Protein AF-A0A1G3LMP5-F1 (afdb_monomer_lite)

Sequence (86 aa):
MEEFLSGAYRETLPSGSVFPTLVIWWTDSGKTQKILQKMITFDGIKRVTSLSWTAYKIDGITAGATVTDTIVYSGVFEIARTRTVT

Secondary structure (DSSP, 8-state):
--PPSTT-EEEEESTT-SS-SEEEEESSTT--SEEEEEEEEE-TTS-EEEEEEEEE-TTSSSEEEEEEEEEEEETTEEEEEEEEE-

Radius of gyration: 14.33 Å; chains: 1; bounding box: 34×31×37 Å

pLDDT: mean 93.2, std 10.2, range [45.69, 98.56]

Foldseek 3Di:
DPDDPPAWDWDFPPPPDPQTQKIWIASHPVRQATQKMWGFDADPVGDTQKIKMFGADPNRPHTDKMKMKGFDDDPVDTDDIDIDMD

Structure (mmCIF, N/CA/C/O backbone):
data_AF-A0A1G3LMP5-F1
#
_entry.id   AF-A0A1G3LMP5-F1
#
loop_
_atom_site.group_PDB
_atom_site.id
_atom_site.type_symbol
_atom_site.label_atom_id
_atom_site.label_alt_id
_atom_site.label_comp_id
_atom_site.label_asym_id
_atom_site.label_entity_id
_atom_site.label_seq_id
_atom_site.pdbx_PDB_ins_code
_atom_site.Cartn_x
_atom_site.Cartn_y
_atom_site.Cartn_z
_atom_site.occupancy
_atom_site.B_iso_or_equiv
_atom_site.auth_seq_id
_atom_site.auth_comp_id
_atom_site.auth_asym_id
_atom_site.auth_atom_id
_atom_site.pdbx_PDB_model_num
ATOM 1 N N . MET A 1 1 ? -15.630 7.297 -7.682 1.00 45.69 1 MET A N 1
ATOM 2 C CA . MET A 1 1 ? -15.188 7.612 -6.312 1.00 45.69 1 MET A CA 1
ATOM 3 C C . MET A 1 1 ? -15.247 6.303 -5.545 1.00 45.69 1 MET A C 1
ATOM 5 O O . MET A 1 1 ? -16.241 5.604 -5.673 1.00 45.69 1 MET A O 1
ATOM 9 N N . GLU A 1 2 ? -14.162 5.885 -4.897 1.00 52.53 2 GLU A N 1
ATOM 10 C CA . GLU A 1 2 ? -14.164 4.691 -4.038 1.00 52.53 2 GLU A CA 1
ATOM 11 C C . GLU A 1 2 ? -14.836 5.109 -2.720 1.00 52.53 2 GLU A C 1
ATOM 13 O O . GLU A 1 2 ? -14.207 5.745 -1.874 1.00 52.53 2 GLU 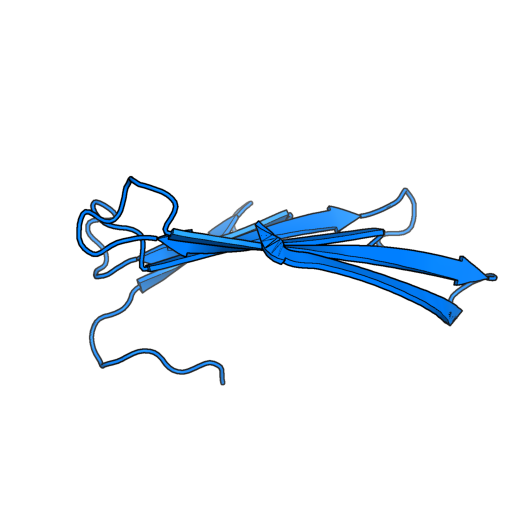A O 1
ATOM 18 N N . GLU A 1 3 ? -16.152 4.911 -2.626 1.00 52.44 3 GLU A N 1
ATOM 19 C CA . GLU A 1 3 ? -16.983 5.460 -1.548 1.00 52.44 3 GLU A CA 1
ATOM 20 C C . GLU A 1 3 ? -17.096 4.484 -0.373 1.00 52.44 3 GLU A C 1
ATOM 22 O O . GLU A 1 3 ? -17.550 3.351 -0.520 1.00 52.44 3 GLU A O 1
ATOM 27 N N . PHE A 1 4 ? -16.675 4.947 0.804 1.00 66.75 4 PHE A N 1
ATOM 28 C CA . PHE A 1 4 ? -16.948 4.308 2.090 1.00 66.75 4 PHE A CA 1
ATOM 29 C C . PHE A 1 4 ? -18.220 4.909 2.698 1.00 66.75 4 PHE A C 1
ATOM 31 O O . PHE A 1 4 ? -18.621 6.014 2.326 1.00 66.75 4 PHE A O 1
ATOM 38 N N . LEU A 1 5 ? -18.841 4.193 3.644 1.00 63.47 5 LEU A N 1
ATOM 39 C CA . LEU A 1 5 ? -19.988 4.695 4.408 1.00 63.47 5 LEU A CA 1
ATOM 40 C C . LEU A 1 5 ? -19.700 6.102 4.969 1.00 63.47 5 LEU A C 1
ATOM 42 O O . LEU A 1 5 ? -18.559 6.431 5.307 1.00 63.47 5 LEU A O 1
ATOM 46 N N . SER A 1 6 ? -20.742 6.932 5.059 1.00 69.00 6 SER A N 1
ATOM 47 C CA . SER A 1 6 ? -20.646 8.320 5.523 1.00 69.00 6 SER A CA 1
ATOM 48 C C . SER A 1 6 ? -19.876 8.423 6.845 1.00 69.00 6 SER A C 1
ATOM 50 O O . SER A 1 6 ? -20.239 7.755 7.812 1.00 69.00 6 SER A O 1
ATOM 52 N N . GLY A 1 7 ? -18.846 9.271 6.891 1.00 79.62 7 GLY A N 1
ATOM 53 C CA . GLY A 1 7 ? -18.015 9.503 8.082 1.00 79.62 7 GLY A CA 1
ATOM 54 C C . GLY A 1 7 ? -16.537 9.166 7.889 1.00 79.62 7 GLY A C 1
ATOM 55 O O . GLY A 1 7 ? -15.696 9.767 8.555 1.00 79.62 7 GLY A O 1
ATOM 56 N N . 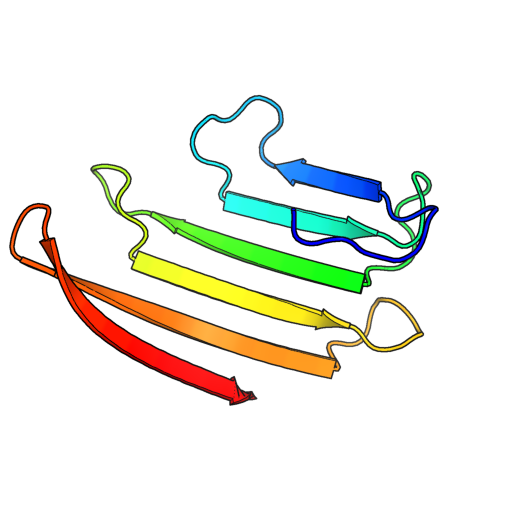ALA A 1 8 ? -16.210 8.300 6.924 1.00 90.12 8 ALA A N 1
ATOM 57 C CA . ALA A 1 8 ? -14.826 7.933 6.653 1.00 90.12 8 ALA A CA 1
ATOM 58 C C . ALA A 1 8 ? -13.969 9.149 6.258 1.00 90.12 8 ALA A C 1
ATOM 60 O O . ALA A 1 8 ? -14.349 9.960 5.408 1.00 90.12 8 ALA A O 1
ATOM 61 N N . TYR A 1 9 ? -12.775 9.247 6.839 1.00 93.12 9 TYR A N 1
ATOM 62 C CA . TYR A 1 9 ? -11.829 10.325 6.570 1.00 93.12 9 TYR A CA 1
ATOM 63 C C . TYR A 1 9 ? -10.672 9.823 5.710 1.00 93.12 9 TYR A C 1
ATOM 65 O O . TYR A 1 9 ? -9.952 8.897 6.086 1.00 93.12 9 TYR A O 1
ATOM 73 N N . ARG A 1 10 ? -10.462 10.454 4.551 1.00 94.44 10 ARG A N 1
ATOM 74 C CA . ARG A 1 10 ? -9.354 10.128 3.648 1.00 94.44 10 ARG A CA 1
ATOM 75 C C . ARG A 1 10 ? -8.161 11.042 3.908 1.00 94.44 10 ARG A C 1
ATOM 77 O O . ARG A 1 10 ? -8.225 12.247 3.687 1.00 94.44 10 ARG A O 1
ATOM 84 N N . GLU A 1 11 ? -7.039 10.441 4.267 1.00 95.69 11 GLU A N 1
ATOM 85 C CA . GLU A 1 11 ? -5.747 11.096 4.413 1.00 95.69 11 GLU A CA 1
ATOM 86 C C . GLU A 1 11 ? -4.825 10.730 3.246 1.00 95.69 11 GLU A C 1
ATOM 88 O O . GLU A 1 11 ? -4.704 9.563 2.885 1.00 95.69 11 GLU A O 1
ATOM 93 N N . THR A 1 12 ? -4.169 11.721 2.640 1.00 96.94 12 THR A N 1
ATOM 94 C CA . THR A 1 12 ? -3.206 11.520 1.546 1.00 96.94 12 THR A CA 1
ATOM 95 C C . THR A 1 12 ? -1.851 12.078 1.961 1.00 96.94 12 THR A C 1
ATOM 97 O O . THR A 1 12 ? -1.756 13.242 2.349 1.00 96.94 12 THR A O 1
ATOM 100 N N . LEU A 1 13 ? -0.812 11.245 1.893 1.00 96.69 13 LEU A N 1
ATOM 101 C CA . LEU A 1 13 ? 0.534 11.546 2.365 1.00 96.69 13 LEU A CA 1
ATOM 102 C C . LEU A 1 13 ? 1.587 11.272 1.267 1.00 96.69 13 LEU A C 1
ATOM 104 O O . LEU A 1 13 ? 1.474 10.292 0.524 1.00 96.69 13 LEU A O 1
ATOM 108 N N . PRO A 1 14 ? 2.642 12.102 1.173 1.00 97.56 14 PRO A N 1
ATOM 109 C CA . PRO A 1 14 ? 2.808 13.383 1.866 1.00 97.56 14 PRO A CA 1
ATOM 110 C C . PRO A 1 14 ? 1.731 14.403 1.462 1.00 97.56 14 PRO A C 1
ATOM 112 O O . PRO A 1 14 ? 1.269 14.401 0.319 1.00 97.56 14 PRO A O 1
ATOM 115 N N . SER A 1 15 ? 1.318 15.259 2.401 1.00 95.25 15 SER A N 1
ATOM 116 C CA . SER A 1 15 ? 0.284 16.269 2.140 1.00 95.25 15 SER A CA 1
ATOM 117 C C . SER A 1 15 ? 0.714 17.204 1.005 1.00 95.25 15 SER A C 1
ATOM 119 O O . SER A 1 15 ? 1.865 17.635 0.957 1.00 95.25 15 SER A O 1
ATOM 121 N N . GLY A 1 16 ? -0.196 17.481 0.069 1.00 92.88 16 GLY A N 1
ATOM 122 C CA . GLY A 1 16 ? 0.0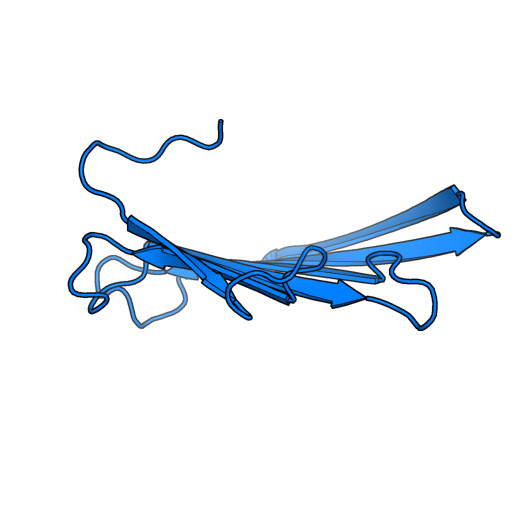75 18.312 -1.110 1.00 92.88 16 GLY A CA 1
ATOM 123 C C . GLY A 1 16 ? 0.917 17.645 -2.206 1.00 92.88 16 GLY A C 1
ATOM 124 O O . GLY A 1 16 ? 1.169 18.273 -3.232 1.00 92.88 16 GLY A O 1
ATOM 125 N N . SER A 1 17 ? 1.341 16.386 -2.039 1.00 93.94 17 SER A N 1
ATOM 126 C CA . SER A 1 17 ? 2.085 15.674 -3.083 1.00 93.94 17 SER A CA 1
ATOM 127 C C . SER A 1 17 ? 1.180 15.295 -4.255 1.00 93.94 17 SER A C 1
ATOM 129 O O . SER A 1 17 ? 0.156 14.635 -4.075 1.00 93.94 17 SER A O 1
ATOM 131 N N . VAL A 1 18 ? 1.609 15.630 -5.475 1.00 95.12 18 VAL A N 1
ATOM 132 C CA . VAL A 1 18 ? 0.979 15.151 -6.720 1.00 95.12 18 VAL A CA 1
ATOM 133 C C . VAL A 1 18 ? 1.251 13.662 -6.984 1.00 95.12 18 VAL A C 1
ATOM 135 O O . VAL A 1 18 ? 0.505 13.021 -7.717 1.00 95.12 18 VAL A O 1
ATOM 138 N N . PHE A 1 19 ? 2.278 13.094 -6.338 1.00 95.75 19 PHE A N 1
ATOM 139 C CA . PHE A 1 19 ? 2.595 11.661 -6.336 1.00 95.75 19 PHE A CA 1
ATOM 140 C C . PHE A 1 19 ? 2.585 11.146 -4.889 1.00 95.75 19 PHE A C 1
ATOM 142 O O . PHE A 1 19 ? 3.646 11.021 -4.265 1.00 95.75 19 PHE A O 1
ATOM 149 N N . PRO A 1 20 ? 1.402 10.930 -4.291 1.00 96.69 20 PRO A N 1
ATOM 150 C CA . PRO A 1 20 ? 1.313 10.446 -2.922 1.00 96.69 20 PRO A CA 1
ATOM 151 C C . PRO A 1 20 ? 1.805 9.002 -2.834 1.00 96.69 20 PRO A C 1
ATOM 153 O O . PRO A 1 20 ? 1.480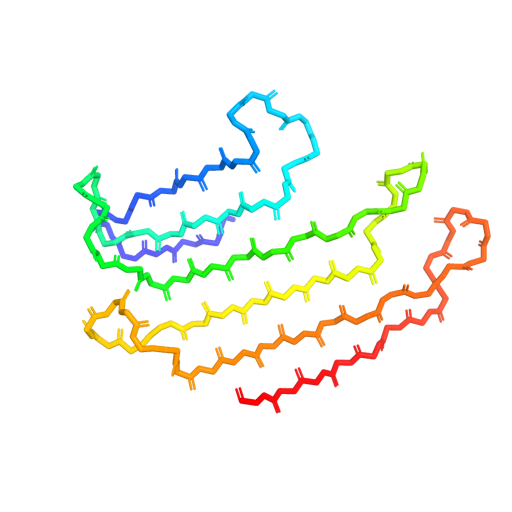 8.176 -3.684 1.00 96.69 20 PRO A O 1
ATOM 156 N N . THR A 1 21 ? 2.566 8.687 -1.791 1.00 98.12 21 THR A N 1
ATOM 157 C CA . THR A 1 21 ? 3.069 7.327 -1.535 1.00 98.12 21 THR A CA 1
ATOM 158 C C . THR A 1 21 ? 2.184 6.558 -0.564 1.00 98.12 21 THR A C 1
ATOM 160 O O . THR A 1 21 ? 2.330 5.344 -0.429 1.00 98.12 21 THR A O 1
ATOM 163 N N . LEU A 1 22 ? 1.253 7.246 0.102 1.00 98.06 22 LEU A N 1
ATOM 164 C CA . LEU A 1 22 ? 0.372 6.663 1.097 1.00 98.06 22 LEU A CA 1
ATOM 165 C C . LEU A 1 22 ? -0.997 7.349 1.067 1.00 98.06 22 LEU A C 1
ATOM 167 O O . LEU A 1 22 ? -1.101 8.574 1.095 1.00 98.06 22 LEU A O 1
ATOM 171 N N . VAL A 1 23 ? -2.059 6.553 1.025 1.00 97.19 23 VAL A N 1
ATOM 172 C CA . VAL A 1 23 ? -3.435 7.015 1.227 1.00 97.19 23 VAL A CA 1
ATOM 173 C C . VAL A 1 23 ? -4.062 6.133 2.291 1.00 97.19 23 VAL A C 1
ATOM 175 O O . VAL A 1 23 ? -4.002 4.911 2.185 1.00 97.19 23 VAL A O 1
ATOM 178 N N . ILE A 1 24 ? -4.638 6.736 3.321 1.00 96.69 24 ILE A N 1
ATOM 179 C CA . ILE A 1 24 ? -5.277 6.017 4.422 1.00 96.69 24 ILE A CA 1
ATOM 180 C C . ILE A 1 24 ? -6.729 6.461 4.497 1.00 96.69 24 ILE A C 1
ATOM 182 O O . ILE A 1 24 ? -7.022 7.655 4.475 1.00 96.69 24 ILE A O 1
ATOM 186 N N . TRP A 1 25 ? -7.633 5.498 4.591 1.00 95.69 25 TRP A N 1
ATOM 187 C CA . TRP A 1 25 ? -9.022 5.735 4.938 1.00 95.69 25 TRP A CA 1
ATOM 188 C C . TRP A 1 25 ? -9.214 5.341 6.392 1.00 95.69 25 TRP A C 1
ATOM 190 O O . TRP A 1 25 ? -8.941 4.203 6.776 1.00 95.69 25 TRP A O 1
ATOM 200 N N . TRP A 1 26 ? -9.664 6.298 7.185 1.00 94.81 26 TRP A N 1
ATOM 201 C CA . TRP A 1 26 ? -9.961 6.170 8.603 1.00 94.81 26 TRP A CA 1
ATOM 202 C C . TRP A 1 26 ? -11.473 6.146 8.813 1.00 94.81 26 TRP A C 1
ATOM 204 O O . TRP A 1 26 ? -12.217 6.638 7.964 1.00 94.81 26 TRP A O 1
ATOM 214 N N . THR A 1 27 ? -11.930 5.611 9.942 1.00 93.00 27 THR A N 1
ATOM 215 C CA . THR A 1 27 ? -13.351 5.644 10.335 1.00 93.00 27 THR A CA 1
ATOM 216 C C . THR A 1 27 ? -13.885 7.062 10.506 1.00 93.00 27 THR A C 1
ATOM 218 O O . THR A 1 27 ? -15.048 7.307 10.205 1.00 93.00 27 THR A O 1
ATOM 221 N N . ASP A 1 28 ? -13.029 7.983 10.950 1.00 92.19 28 ASP A N 1
ATOM 222 C CA . ASP A 1 28 ? -13.327 9.391 11.199 1.00 92.19 28 ASP A CA 1
ATOM 223 C C . ASP A 1 28 ? -12.041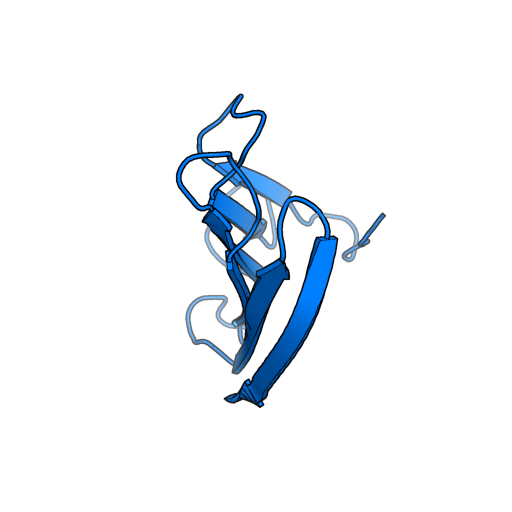 10.246 11.166 1.00 92.19 28 ASP A C 1
ATOM 225 O O . ASP A 1 28 ? -10.928 9.749 10.963 1.00 92.19 28 ASP A O 1
ATOM 229 N N . SER A 1 29 ? -12.181 11.560 11.365 1.00 92.69 29 SER A N 1
ATOM 230 C CA . SER A 1 29 ? -11.065 12.516 11.378 1.00 92.69 29 SER A CA 1
ATOM 231 C C . SER A 1 29 ? -10.160 12.430 12.615 1.00 92.69 29 SER A C 1
ATOM 233 O O . SER A 1 29 ? -9.106 13.071 12.628 1.00 92.69 29 SER A O 1
ATOM 235 N N . GLY A 1 30 ? -10.532 11.643 13.627 1.00 94.19 30 GLY A N 1
ATOM 236 C CA . GLY A 1 30 ? -9.716 11.329 14.798 1.00 94.19 30 GLY A CA 1
ATOM 237 C C . GLY A 1 30 ? -8.593 10.331 14.507 1.00 94.19 30 GLY A C 1
ATOM 238 O O . GLY A 1 30 ? -7.642 10.262 15.282 1.00 94.19 30 GLY A O 1
ATOM 239 N N . LYS A 1 31 ? -8.650 9.615 13.371 1.00 93.88 31 LYS A N 1
ATOM 240 C CA . LYS A 1 31 ? -7.565 8.758 12.846 1.00 93.88 31 LYS A CA 1
ATOM 241 C C . LYS A 1 31 ? -7.078 7.685 13.828 1.00 93.88 31 LYS A C 1
ATOM 243 O O . LYS A 1 31 ? -5.884 7.415 13.946 1.00 93.88 31 LYS A O 1
ATOM 248 N N . THR A 1 32 ? -8.004 7.065 14.547 1.00 93.62 32 THR A N 1
ATOM 249 C CA . THR A 1 32 ? -7.698 5.995 15.510 1.00 93.62 32 THR A CA 1
ATOM 250 C C . THR A 1 32 ? -7.814 4.610 14.883 1.00 93.62 32 THR A C 1
ATOM 252 O O . THR A 1 32 ? -7.017 3.730 15.197 1.00 93.62 32 THR A O 1
ATOM 255 N N . GLN A 1 33 ? -8.771 4.422 13.970 1.00 93.94 33 GLN A N 1
ATOM 256 C CA . GLN A 1 33 ? -9.065 3.139 13.336 1.00 93.94 33 GLN A CA 1
ATOM 257 C C . GLN A 1 33 ? -8.980 3.252 11.815 1.00 93.94 33 GLN A C 1
ATOM 259 O O . GLN A 1 33 ? -9.692 4.042 11.187 1.00 93.94 33 GLN A O 1
ATOM 264 N N . LYS A 1 34 ? -8.092 2.463 11.206 1.00 95.31 34 LYS A N 1
ATOM 265 C CA . LYS A 1 34 ? -7.977 2.380 9.749 1.00 95.31 34 LYS A CA 1
ATOM 266 C C . LYS A 1 34 ? -9.044 1.450 9.194 1.00 95.31 34 LYS A C 1
ATOM 268 O O . LYS A 1 34 ? -9.318 0.399 9.753 1.00 95.31 34 LYS A O 1
ATOM 273 N N . ILE A 1 35 ? -9.583 1.811 8.042 1.00 95.00 35 ILE A N 1
ATOM 274 C CA . ILE A 1 35 ? -10.423 0.940 7.220 1.00 95.00 35 ILE A CA 1
ATOM 275 C C . ILE A 1 35 ? -9.547 0.294 6.146 1.00 95.00 35 ILE A C 1
ATOM 277 O O . ILE A 1 35 ? -9.528 -0.923 5.965 1.00 95.00 35 ILE A O 1
ATOM 281 N N . LEU A 1 36 ? -8.791 1.135 5.440 1.00 96.12 36 LEU A N 1
ATOM 282 C CA . LEU A 1 36 ? -7.991 0.747 4.290 1.00 96.12 36 LEU A CA 1
ATOM 283 C C . LEU A 1 36 ? -6.731 1.607 4.232 1.00 96.12 36 LEU A C 1
ATOM 285 O O . LEU A 1 36 ? -6.755 2.797 4.543 1.00 96.12 36 LEU A O 1
ATOM 289 N N . GLN A 1 37 ? -5.634 1.018 3.783 1.00 97.12 37 GLN A N 1
ATOM 290 C CA . GLN A 1 37 ? -4.399 1.727 3.489 1.00 97.12 37 GLN A CA 1
ATOM 291 C C . GLN A 1 37 ? -3.915 1.341 2.098 1.00 97.12 37 GLN A C 1
ATOM 293 O O . GLN A 1 37 ? -3.843 0.163 1.772 1.00 97.12 37 GLN A O 1
ATOM 298 N N . LYS A 1 38 ? -3.543 2.336 1.302 1.00 97.94 38 LYS A N 1
ATOM 299 C CA . LYS A 1 38 ? -2.899 2.186 0.002 1.00 97.94 38 LYS A CA 1
ATOM 300 C C . LYS A 1 38 ? -1.474 2.707 0.092 1.00 97.94 38 LYS A C 1
ATOM 302 O O . LYS A 1 38 ? -1.284 3.893 0.343 1.00 97.94 38 LYS A O 1
ATOM 307 N N . MET A 1 39 ? -0.492 1.855 -0.158 1.00 98.31 39 MET A N 1
ATOM 308 C CA . MET A 1 39 ? 0.903 2.244 -0.355 1.00 98.31 39 MET A CA 1
ATOM 309 C C . MET A 1 39 ? 1.254 2.201 -1.838 1.00 98.31 39 MET A C 1
ATOM 311 O O . MET A 1 39 ? 0.868 1.273 -2.547 1.00 98.31 39 MET A O 1
ATOM 315 N N . ILE A 1 40 ? 1.975 3.219 -2.301 1.00 98.56 40 ILE A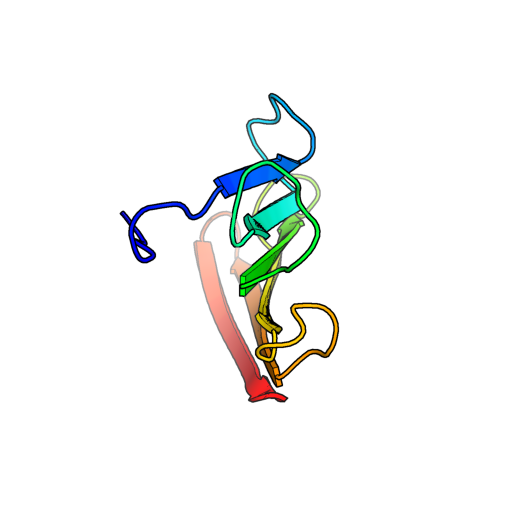 N 1
ATOM 316 C CA . ILE A 1 40 ? 2.373 3.382 -3.698 1.00 98.56 40 ILE A CA 1
ATOM 317 C C . ILE A 1 40 ? 3.881 3.596 -3.749 1.00 98.56 40 ILE A C 1
ATOM 319 O O . ILE A 1 40 ? 4.406 4.543 -3.161 1.00 98.56 40 ILE A O 1
ATOM 323 N N . THR A 1 41 ? 4.576 2.732 -4.479 1.00 98.25 41 THR A N 1
ATOM 324 C CA . THR A 1 41 ? 5.990 2.907 -4.806 1.00 98.25 41 THR A CA 1
ATOM 325 C C . THR A 1 41 ? 6.103 3.378 -6.241 1.00 98.25 41 THR A C 1
ATOM 327 O O . THR A 1 41 ? 5.456 2.830 -7.132 1.00 98.25 41 THR A O 1
ATOM 330 N N . PHE A 1 42 ? 6.946 4.382 -6.459 1.00 97.88 42 PHE A N 1
ATOM 331 C CA . PHE A 1 42 ? 7.250 4.896 -7.783 1.00 97.88 42 PHE A CA 1
ATOM 332 C C . PHE A 1 42 ? 8.723 4.684 -8.123 1.00 97.88 42 PHE A C 1
ATOM 334 O O . PHE A 1 42 ? 9.570 4.657 -7.230 1.00 97.88 42 PHE A O 1
ATOM 341 N N . ASP A 1 43 ? 9.038 4.600 -9.411 1.00 96.06 43 ASP A N 1
ATOM 342 C CA . ASP A 1 43 ? 10.415 4.658 -9.895 1.00 96.06 43 ASP A CA 1
ATOM 343 C C . ASP A 1 43 ? 10.951 6.099 -10.037 1.00 96.06 43 ASP A C 1
ATOM 345 O O . ASP A 1 43 ? 10.309 7.086 -9.656 1.00 96.06 43 ASP A O 1
ATOM 349 N N . GLY A 1 44 ? 12.153 6.224 -10.614 1.00 95.00 44 GLY A N 1
ATOM 350 C CA . GLY A 1 44 ? 12.834 7.503 -10.829 1.00 95.00 44 GLY A CA 1
ATOM 351 C C . GLY A 1 44 ? 12.093 8.488 -11.740 1.00 95.00 44 GLY A C 1
ATOM 352 O O . GLY A 1 44 ? 12.317 9.689 -11.614 1.00 95.00 44 GLY A O 1
ATOM 353 N N . ILE A 1 45 ? 11.181 8.016 -12.599 1.00 95.44 45 ILE A N 1
ATOM 354 C CA . ILE A 1 45 ? 10.365 8.862 -13.487 1.00 95.44 45 ILE A CA 1
ATOM 355 C C . ILE A 1 45 ? 8.887 8.902 -13.075 1.00 95.44 45 ILE A C 1
ATOM 357 O O . ILE A 1 45 ? 8.034 9.316 -13.854 1.00 95.44 45 ILE A O 1
ATOM 361 N N . LYS A 1 46 ? 8.584 8.512 -11.831 1.00 95.50 46 LYS A N 1
ATOM 362 C CA . LYS A 1 46 ? 7.246 8.563 -11.224 1.00 95.50 46 LYS A CA 1
ATOM 363 C C . LYS A 1 46 ? 6.208 7.625 -11.856 1.00 95.50 46 LYS A C 1
ATOM 365 O O . LYS A 1 46 ? 5.010 7.880 -11.744 1.00 95.50 46 LYS A O 1
ATOM 370 N N . ARG A 1 47 ? 6.631 6.496 -12.436 1.00 96.75 47 ARG A N 1
ATOM 371 C CA . ARG A 1 47 ? 5.723 5.372 -12.750 1.00 96.75 47 ARG A CA 1
ATOM 372 C C . ARG A 1 47 ? 5.531 4.509 -11.509 1.00 96.75 47 ARG A C 1
ATOM 374 O O . ARG A 1 47 ? 6.492 4.278 -10.779 1.00 96.75 47 ARG A O 1
ATOM 381 N N . VAL A 1 48 ? 4.313 4.026 -11.272 1.00 97.81 48 VAL A N 1
ATOM 382 C CA . VAL A 1 48 ? 4.010 3.143 -10.134 1.00 97.81 48 VAL A CA 1
ATOM 383 C C . VAL A 1 48 ? 4.643 1.777 -10.375 1.00 97.81 48 VAL A C 1
ATOM 385 O O . VAL A 1 48 ? 4.257 1.100 -11.312 1.00 97.81 48 VAL A O 1
ATOM 388 N N . THR A 1 49 ? 5.572 1.342 -9.533 1.00 98.06 49 THR A N 1
ATOM 389 C CA . THR A 1 49 ? 6.195 0.008 -9.630 1.00 98.06 49 THR A CA 1
ATOM 390 C C . THR A 1 49 ? 5.564 -1.005 -8.686 1.00 98.06 49 THR A C 1
ATOM 392 O O . THR A 1 49 ? 5.573 -2.202 -8.967 1.00 98.06 49 THR A O 1
ATOM 395 N N . SER A 1 50 ? 4.993 -0.535 -7.577 1.00 98.25 50 SER A N 1
ATOM 396 C CA . SER A 1 50 ? 4.272 -1.369 -6.622 1.00 98.25 50 SER A CA 1
ATOM 397 C C . SER A 1 50 ? 3.078 -0.622 -6.050 1.00 98.25 50 SER A C 1
ATOM 399 O O . SER A 1 50 ? 3.150 0.579 -5.771 1.00 98.25 50 SER A O 1
ATOM 401 N N . LEU A 1 51 ? 1.977 -1.345 -5.882 1.00 98.06 51 LEU A N 1
ATOM 402 C CA . LEU A 1 51 ? 0.758 -0.855 -5.269 1.00 98.06 51 LEU A CA 1
ATOM 403 C C . LEU A 1 51 ? 0.256 -1.880 -4.260 1.00 98.06 51 LEU A C 1
ATOM 405 O O . LEU A 1 51 ? -0.105 -2.988 -4.638 1.00 98.06 51 LEU A O 1
ATOM 409 N N . SER A 1 52 ? 0.197 -1.502 -2.989 1.00 98.12 52 SER A N 1
ATOM 410 C CA . SER A 1 52 ? -0.288 -2.379 -1.926 1.00 98.12 52 SER A CA 1
ATOM 411 C C . SER A 1 52 ? -1.525 -1.789 -1.269 1.00 98.12 52 SER A C 1
ATOM 413 O O . SER A 1 52 ? -1.518 -0.625 -0.876 1.00 98.12 52 SER A O 1
ATOM 415 N N . TRP A 1 53 ? -2.583 -2.584 -1.162 1.00 98.12 53 TRP A N 1
ATOM 416 C CA . TRP A 1 53 ? -3.817 -2.253 -0.466 1.00 98.12 53 TRP A CA 1
ATOM 417 C C . TRP A 1 53 ? -3.983 -3.183 0.726 1.00 98.12 53 TRP A C 1
ATOM 419 O O . TRP A 1 53 ? -4.140 -4.386 0.545 1.00 98.12 53 TRP A O 1
ATOM 429 N N . THR A 1 54 ? -3.991 -2.630 1.932 1.00 98.12 54 THR A N 1
ATOM 430 C CA . THR A 1 54 ? -4.216 -3.367 3.177 1.00 98.12 54 THR A CA 1
ATOM 431 C C . THR A 1 54 ? -5.557 -2.961 3.762 1.00 98.12 54 THR A C 1
ATOM 433 O O . THR A 1 54 ? -5.722 -1.819 4.195 1.00 98.12 54 THR A O 1
ATOM 436 N N . ALA A 1 55 ? -6.510 -3.891 3.777 1.00 96.81 55 ALA A N 1
ATOM 437 C CA . ALA A 1 55 ? -7.755 -3.750 4.522 1.00 96.81 55 ALA A CA 1
ATOM 438 C C . ALA A 1 55 ? -7.518 -4.168 5.975 1.00 96.81 55 ALA A C 1
ATOM 440 O O . ALA A 1 55 ? -6.864 -5.182 6.233 1.00 96.81 55 ALA A O 1
ATOM 441 N N . TYR A 1 56 ? -8.047 -3.401 6.921 1.00 96.12 56 TYR A N 1
ATOM 442 C CA . TYR A 1 56 ? -7.899 -3.671 8.351 1.00 96.12 56 TYR A CA 1
ATOM 443 C C . TYR A 1 56 ? -9.144 -4.353 8.917 1.00 96.12 56 TYR A C 1
ATOM 445 O O . TYR A 1 56 ? -10.243 -4.242 8.371 1.00 96.12 56 TYR A O 1
ATOM 453 N N . LYS A 1 57 ? -8.966 -5.092 10.015 1.00 95.06 57 LYS A N 1
ATOM 454 C CA . LYS A 1 57 ? -10.077 -5.634 10.806 1.00 95.06 57 LYS A CA 1
ATOM 455 C C . LYS A 1 57 ? -10.809 -4.502 11.535 1.00 95.06 57 LYS A C 1
ATOM 457 O O . LYS A 1 57 ? -10.378 -3.354 11.521 1.00 95.06 57 LYS A O 1
ATOM 462 N N . ILE A 1 58 ? -11.909 -4.838 12.212 1.00 90.94 58 ILE A N 1
ATOM 463 C CA . ILE A 1 58 ? -12.756 -3.867 12.927 1.00 90.94 58 ILE A CA 1
ATOM 464 C C . ILE A 1 58 ? -12.020 -3.089 14.032 1.00 90.94 58 ILE A C 1
ATOM 466 O O . ILE A 1 58 ? -12.451 -2.007 14.408 1.00 90.94 58 ILE A O 1
ATOM 470 N N . ASP A 1 59 ? -10.902 -3.615 14.540 1.00 91.62 59 ASP A N 1
ATOM 471 C CA . ASP A 1 59 ? -10.045 -2.906 15.496 1.00 91.62 59 ASP A CA 1
ATOM 472 C C . ASP A 1 59 ? -9.259 -1.740 14.865 1.00 91.62 59 ASP A C 1
ATOM 474 O O . ASP A 1 59 ? -8.708 -0.910 15.585 1.00 91.62 59 ASP A O 1
ATOM 478 N N . GLY A 1 60 ? -9.210 -1.666 13.531 1.00 89.69 60 GLY A N 1
ATOM 479 C CA . GLY A 1 60 ? -8.526 -0.640 12.755 1.00 89.69 60 GLY A CA 1
ATOM 480 C C . GLY A 1 60 ? -6.999 -0.661 12.838 1.00 89.69 60 GLY A C 1
ATOM 481 O O . GLY A 1 60 ? -6.357 0.278 12.361 1.00 89.69 60 GLY A O 1
ATOM 482 N N . ILE A 1 61 ? -6.416 -1.705 13.434 1.00 91.06 61 ILE A N 1
ATOM 483 C CA . ILE A 1 61 ? -4.972 -1.841 13.681 1.00 91.06 61 ILE A CA 1
ATOM 484 C C . ILE A 1 61 ? -4.452 -3.144 13.075 1.00 91.06 61 ILE A C 1
ATOM 486 O O . ILE A 1 61 ? -3.405 -3.156 12.425 1.00 91.06 61 ILE A O 1
ATOM 490 N N . THR A 1 62 ? -5.190 -4.238 13.237 1.00 94.44 62 THR A N 1
ATOM 491 C CA . THR A 1 62 ? -4.804 -5.548 12.725 1.00 94.44 62 THR A CA 1
ATOM 492 C C . THR A 1 62 ? -5.095 -5.621 11.231 1.00 94.44 62 THR A C 1
ATOM 494 O O . THR A 1 62 ? -6.236 -5.443 10.801 1.00 94.44 62 THR A O 1
ATOM 497 N N . ALA A 1 63 ? -4.078 -5.926 10.423 1.00 95.19 63 ALA A N 1
ATOM 498 C CA . ALA A 1 63 ? -4.273 -6.189 9.001 1.00 95.19 63 ALA A CA 1
ATOM 499 C C . ALA A 1 63 ? -5.195 -7.409 8.811 1.00 95.19 63 ALA A C 1
ATOM 501 O O . ALA A 1 63 ? -5.004 -8.459 9.427 1.00 95.19 63 ALA A O 1
ATOM 502 N N . GLY A 1 64 ? -6.230 -7.244 7.991 1.00 95.56 64 GLY A N 1
ATOM 503 C CA . GLY A 1 64 ? -7.152 -8.305 7.604 1.00 95.56 64 GLY A CA 1
ATOM 504 C C . GLY A 1 64 ? -6.658 -9.035 6.364 1.00 95.56 64 GLY A C 1
ATOM 505 O O . GLY A 1 64 ? -6.381 -10.225 6.429 1.00 95.56 64 GLY A O 1
ATOM 506 N N . ALA A 1 65 ? -6.536 -8.301 5.259 1.00 96.50 65 ALA A N 1
ATOM 507 C CA . ALA A 1 65 ? -6.024 -8.806 3.992 1.00 96.50 65 ALA A CA 1
ATOM 508 C C . ALA A 1 65 ? -5.171 -7.732 3.318 1.00 96.50 65 ALA A C 1
ATOM 510 O O . ALA A 1 65 ? -5.486 -6.541 3.393 1.00 96.50 65 ALA A O 1
ATOM 511 N N . THR A 1 66 ? -4.113 -8.153 2.637 1.00 97.75 66 THR A N 1
ATOM 512 C CA . THR A 1 66 ? -3.262 -7.281 1.831 1.00 97.75 66 THR A CA 1
ATOM 513 C C . THR A 1 66 ? -3.200 -7.787 0.401 1.00 97.75 66 THR A C 1
ATOM 515 O O . THR A 1 66 ? -2.869 -8.941 0.149 1.00 97.75 66 THR A O 1
ATOM 518 N N . VAL A 1 67 ? -3.494 -6.902 -0.546 1.00 98.38 67 VAL A N 1
ATOM 519 C CA . VAL A 1 67 ? -3.324 -7.135 -1.979 1.00 98.38 67 VAL A CA 1
ATOM 520 C C . VAL A 1 67 ? -2.142 -6.308 -2.448 1.00 98.38 67 VAL A C 1
ATOM 522 O O . VAL A 1 67 ? -2.178 -5.087 -2.330 1.00 98.38 67 VAL A O 1
ATOM 525 N N . THR A 1 68 ? -1.115 -6.944 -3.004 1.00 98.50 68 THR A N 1
ATOM 526 C CA . THR A 1 68 ? 0.044 -6.236 -3.561 1.00 98.50 68 THR A CA 1
ATOM 527 C C . THR A 1 68 ? 0.191 -6.541 -5.042 1.00 98.50 68 THR A C 1
ATOM 529 O O . THR A 1 68 ? 0.360 -7.696 -5.434 1.00 98.50 68 THR A O 1
ATOM 532 N N . ASP A 1 69 ? 0.146 -5.488 -5.851 1.00 98.50 69 ASP A N 1
ATOM 533 C CA . ASP A 1 69 ? 0.449 -5.497 -7.274 1.00 98.50 69 ASP A CA 1
ATOM 534 C C . ASP A 1 69 ? 1.896 -5.043 -7.495 1.00 98.50 69 ASP A C 1
ATOM 536 O O . ASP A 1 69 ? 2.308 -4.003 -6.987 1.00 98.50 69 ASP A O 1
ATOM 540 N N . THR A 1 70 ? 2.655 -5.789 -8.293 1.00 98.44 70 THR A N 1
ATOM 541 C CA . THR A 1 70 ? 3.947 -5.357 -8.846 1.00 98.44 70 THR A CA 1
ATOM 542 C C . THR A 1 70 ? 3.788 -5.135 -10.341 1.00 98.44 70 THR A C 1
ATOM 544 O O . THR A 1 70 ? 3.262 -6.007 -11.035 1.00 98.44 70 THR A O 1
ATOM 547 N N . ILE A 1 71 ? 4.225 -3.976 -10.831 1.00 98.56 71 ILE A N 1
ATOM 548 C CA . ILE A 1 71 ? 4.004 -3.528 -12.207 1.00 98.56 71 ILE A CA 1
ATOM 549 C C . ILE A 1 71 ? 5.343 -3.414 -12.938 1.00 98.56 71 ILE A C 1
ATOM 551 O O . ILE A 1 71 ? 6.292 -2.812 -12.433 1.00 98.56 71 ILE A O 1
ATOM 555 N N . VAL A 1 72 ? 5.408 -3.977 -14.144 1.00 97.94 72 VAL A N 1
ATOM 556 C CA . VAL A 1 72 ? 6.587 -3.948 -15.017 1.00 97.94 72 VAL A CA 1
ATOM 557 C C . VAL A 1 72 ? 6.274 -3.144 -16.274 1.00 97.94 72 VAL A C 1
ATOM 559 O O . VAL A 1 72 ? 5.197 -3.276 -16.857 1.00 97.94 72 VAL A O 1
ATOM 562 N N . TYR A 1 73 ? 7.239 -2.335 -16.712 1.00 97.75 73 TYR A N 1
ATOM 563 C CA . TYR A 1 73 ? 7.104 -1.432 -17.854 1.00 97.75 73 TYR A CA 1
ATOM 564 C C . TYR A 1 73 ? 8.148 -1.703 -18.941 1.00 97.75 73 TYR A C 1
ATOM 566 O O . TYR A 1 73 ? 9.285 -2.066 -18.643 1.00 97.75 73 TYR A O 1
ATOM 574 N N . SER A 1 74 ? 7.779 -1.412 -20.190 1.00 96.75 74 SER A N 1
ATOM 575 C CA . SER A 1 74 ? 8.699 -1.176 -21.307 1.00 96.75 74 SER A CA 1
ATOM 576 C C . SER A 1 74 ? 8.487 0.249 -21.813 1.00 96.75 74 SER A C 1
ATOM 578 O O . SER A 1 74 ? 7.419 0.591 -22.325 1.00 96.75 74 SER A O 1
ATOM 580 N N . GLY A 1 75 ? 9.470 1.128 -21.601 1.00 93.94 75 GLY A N 1
ATOM 581 C CA . GLY A 1 75 ? 9.245 2.569 -21.755 1.00 93.94 75 GLY A CA 1
ATOM 582 C C . GLY A 1 75 ? 8.076 3.035 -20.876 1.00 93.94 75 GLY A C 1
ATOM 583 O O . GLY A 1 75 ? 7.920 2.572 -19.753 1.00 93.94 75 GLY A O 1
ATOM 584 N N . VAL A 1 76 ? 7.215 3.927 -21.354 1.00 93.19 76 VAL A N 1
ATOM 585 C CA . VAL A 1 76 ? 6.068 4.417 -20.558 1.00 93.19 76 VAL A CA 1
ATOM 586 C C . VAL A 1 76 ? 4.898 3.427 -20.460 1.00 93.19 76 VAL A C 1
ATOM 588 O O . VAL A 1 76 ? 3.931 3.702 -19.755 1.00 93.19 76 VAL A O 1
ATOM 591 N N . PHE A 1 77 ? 4.976 2.278 -21.135 1.00 96.75 77 PHE A N 1
ATOM 592 C CA . PHE A 1 77 ? 3.875 1.324 -21.234 1.00 96.75 77 PHE A CA 1
ATOM 593 C C . PHE A 1 77 ? 4.010 0.207 -20.204 1.00 96.75 77 PHE A C 1
ATOM 595 O O . PHE A 1 77 ? 5.055 -0.439 -20.112 1.00 96.75 77 PHE A O 1
ATOM 602 N N . GLU A 1 78 ? 2.950 -0.016 -19.429 1.00 97.75 78 GLU A N 1
ATOM 603 C CA . GLU A 1 78 ? 2.817 -1.189 -18.564 1.00 97.75 78 GLU A CA 1
ATOM 604 C C . GLU A 1 78 ? 2.717 -2.437 -19.450 1.00 97.75 78 GLU A C 1
ATOM 606 O O . GLU A 1 78 ? 1.877 -2.493 -20.346 1.00 97.75 78 GLU A O 1
ATOM 611 N N . ILE A 1 79 ? 3.588 -3.420 -19.217 1.00 98.25 79 ILE A N 1
ATOM 612 C CA . ILE A 1 79 ? 3.630 -4.674 -19.987 1.00 98.25 79 ILE A CA 1
ATOM 613 C C . ILE A 1 79 ? 3.221 -5.892 -19.161 1.00 98.25 79 ILE A C 1
ATOM 615 O O . ILE A 1 79 ? 2.863 -6.920 -19.728 1.00 98.25 79 ILE A O 1
ATOM 619 N N . ALA A 1 80 ? 3.280 -5.800 -17.832 1.00 98.25 80 ALA A N 1
ATOM 620 C CA . ALA A 1 80 ? 2.841 -6.865 -16.945 1.00 98.25 80 ALA A CA 1
ATOM 621 C C . ALA A 1 80 ? 2.459 -6.319 -15.568 1.00 98.25 80 ALA A C 1
ATOM 623 O O . ALA A 1 80 ? 3.035 -5.341 -15.086 1.00 98.25 80 ALA A O 1
ATOM 624 N N . ARG A 1 81 ? 1.537 -7.028 -14.914 1.00 98.44 81 ARG A N 1
ATOM 625 C CA . ARG A 1 81 ? 1.176 -6.826 -13.514 1.00 98.44 81 ARG A CA 1
ATOM 626 C C . ARG A 1 81 ? 0.981 -8.170 -12.836 1.00 98.44 81 ARG A C 1
ATOM 628 O O . ARG A 1 81 ? 0.175 -8.978 -13.290 1.00 98.44 81 ARG A O 1
ATOM 635 N N . THR A 1 82 ? 1.677 -8.375 -11.726 1.00 98.38 82 THR A N 1
ATOM 636 C CA . THR A 1 82 ? 1.522 -9.567 -10.888 1.00 98.38 82 THR A CA 1
ATOM 637 C C . THR A 1 82 ? 0.861 -9.173 -9.581 1.00 98.38 82 THR A C 1
ATOM 639 O O . THR A 1 82 ? 1.323 -8.241 -8.926 1.00 98.38 82 THR A O 1
ATOM 642 N N . ARG A 1 83 ? -0.192 -9.898 -9.191 1.00 98.44 83 ARG A N 1
ATOM 643 C CA . ARG A 1 83 ? -0.930 -9.684 -7.943 1.00 98.44 83 ARG A CA 1
ATOM 644 C C . ARG A 1 83 ? -0.652 -10.798 -6.944 1.00 98.44 83 ARG A C 1
ATOM 646 O O . ARG A 1 83 ? -0.705 -11.973 -7.294 1.00 98.44 83 ARG A O 1
ATOM 653 N N . THR A 1 84 ? -0.438 -10.418 -5.692 1.00 98.06 84 THR A N 1
ATOM 654 C CA . THR A 1 84 ? -0.366 -11.320 -4.537 1.00 98.06 84 THR A CA 1
ATOM 655 C C . THR A 1 84 ? -1.415 -10.918 -3.508 1.00 98.06 84 THR A C 1
ATOM 657 O O . THR A 1 84 ? -1.732 -9.735 -3.381 1.00 98.06 84 THR A O 1
ATOM 660 N N . VAL A 1 85 ? -1.981 -11.902 -2.809 1.00 97.25 85 VAL A N 1
ATOM 661 C CA . VAL A 1 85 ? -2.979 -11.695 -1.753 1.00 97.25 85 VAL A CA 1
ATOM 662 C C . VAL A 1 85 ? -2.543 -12.491 -0.531 1.00 97.25 85 VAL A C 1
ATOM 664 O O . VAL A 1 85 ? -2.256 -13.681 -0.660 1.00 97.25 85 VAL A O 1
ATOM 667 N N . THR A 1 86 ? -2.477 -11.832 0.622 1.00 93.62 86 THR A N 1
ATOM 668 C CA . THR A 1 86 ? -2.099 -12.419 1.918 1.00 93.62 86 THR A CA 1
ATOM 669 C C . THR A 1 86 ? -3.070 -12.010 3.002 1.00 93.62 86 THR A C 1
ATOM 671 O O . THR A 1 86 ? -3.435 -10.808 3.002 1.00 93.62 86 THR A O 1
#